Protein AF-M1ZYV8-F1 (afdb_monomer)

Sequence (77 aa):
MYSSRPQVNSGYVDLINAIILRAVQDARLERLSLNSSKVNKEGIKTKAEQFLDSEEFEYLCECVGKDWSEIRRLTLN

pLDDT: mean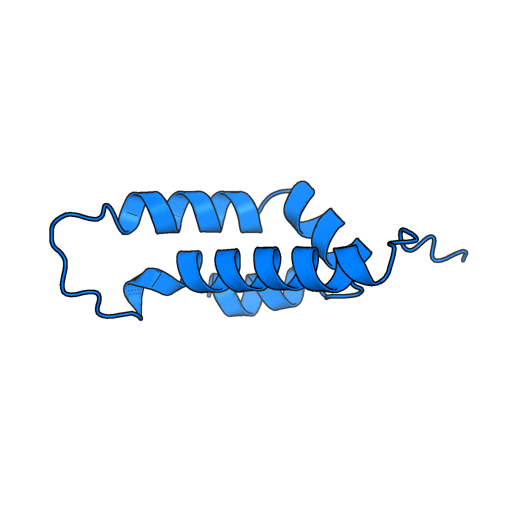 82.99, std 14.88, range [41.09, 95.94]

Organism: NCBI:txid1232189

Radius of gyration: 14.19 Å; Cα contacts (8 Å, |Δi|>4): 57; chains: 1; bounding box: 27×23×46 Å

Foldseek 3Di:
DPLPQPADDPVVLVVLVVVLVVLLCLLVVVPPPPVDPPDPSVVSNVVSLVVLVDPVNVSSCSNNVHDSVVSNVVRVD

Structure (mmCIF, N/CA/C/O backbone):
data_AF-M1ZYV8-F1
#
_entry.id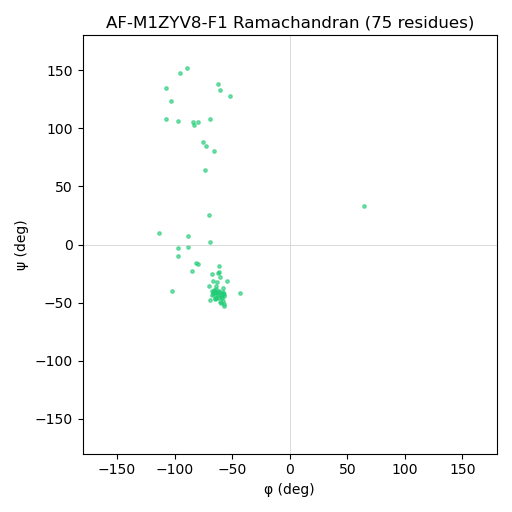   AF-M1ZYV8-F1
#
loop_
_atom_site.group_PDB
_atom_site.id
_atom_site.type_symbol
_atom_site.label_atom_id
_atom_site.label_alt_id
_atom_site.label_comp_id
_atom_site.label_asym_id
_atom_site.label_entity_id
_atom_site.label_seq_id
_atom_site.pdbx_PDB_ins_code
_atom_site.Cartn_x
_atom_site.Cartn_y
_atom_site.Cartn_z
_atom_site.occupancy
_atom_site.B_iso_or_equiv
_atom_site.auth_seq_id
_atom_site.auth_comp_id
_atom_site.auth_asym_id
_atom_site.auth_atom_id
_atom_site.pdbx_PDB_model_num
ATOM 1 N N . MET A 1 1 ? 9.273 10.111 -26.035 1.00 41.09 1 MET A N 1
ATOM 2 C CA . MET A 1 1 ? 9.322 10.082 -24.559 1.00 41.09 1 MET A CA 1
ATOM 3 C C . MET A 1 1 ? 9.775 8.694 -24.145 1.00 41.09 1 MET A C 1
ATOM 5 O O . MET A 1 1 ? 9.041 7.745 -24.382 1.00 41.09 1 MET A O 1
ATOM 9 N N . TYR A 1 2 ? 11.002 8.552 -23.641 1.00 42.94 2 TYR A N 1
ATOM 10 C CA . TYR A 1 2 ? 11.449 7.291 -23.046 1.00 42.94 2 TYR A CA 1
ATOM 11 C C . TYR A 1 2 ? 10.674 7.107 -21.739 1.00 42.94 2 TYR A C 1
ATOM 13 O O . TYR A 1 2 ? 10.881 7.856 -20.790 1.00 42.94 2 TYR A O 1
ATOM 21 N N . SER A 1 3 ? 9.729 6.166 -21.710 1.00 48.66 3 SER A N 1
ATOM 22 C CA . SER A 1 3 ? 9.142 5.702 -20.455 1.00 48.66 3 SER A CA 1
ATOM 23 C C . SER A 1 3 ? 10.189 4.803 -19.808 1.00 48.66 3 SER A C 1
ATOM 25 O O . SER A 1 3 ? 10.262 3.610 -20.096 1.00 48.66 3 SER A O 1
ATOM 27 N N . SER A 1 4 ? 11.074 5.405 -19.015 1.00 59.31 4 SER A N 1
ATOM 28 C CA . SER A 1 4 ? 12.082 4.700 -18.223 1.00 59.31 4 SER A CA 1
ATOM 29 C C . SER A 1 4 ? 11.400 4.011 -17.045 1.00 59.31 4 SER A C 1
ATOM 31 O O . SER A 1 4 ? 11.614 4.381 -15.897 1.00 59.31 4 SER A O 1
ATOM 33 N N . ARG A 1 5 ? 10.521 3.041 -17.323 1.00 59.62 5 ARG A N 1
ATOM 34 C CA . ARG A 1 5 ? 10.004 2.173 -16.267 1.00 59.62 5 ARG A CA 1
ATOM 35 C C . ARG A 1 5 ? 11.195 1.436 -15.650 1.00 59.62 5 ARG A C 1
ATOM 37 O O . ARG A 1 5 ? 12.017 0.918 -16.418 1.00 59.62 5 ARG A O 1
ATOM 44 N N . PRO A 1 6 ? 11.309 1.383 -14.314 1.00 68.12 6 PRO A N 1
ATOM 45 C CA . PRO A 1 6 ? 12.351 0.605 -13.662 1.00 68.12 6 PRO A CA 1
ATOM 46 C C . PRO A 1 6 ? 12.335 -0.830 -14.204 1.00 68.12 6 PRO A C 1
ATOM 48 O O . PRO A 1 6 ? 11.286 -1.472 -14.252 1.00 68.12 6 PRO A O 1
ATOM 51 N N . GLN A 1 7 ? 13.482 -1.334 -14.663 1.00 68.19 7 GLN A N 1
ATOM 52 C CA . GLN A 1 7 ? 13.587 -2.731 -15.080 1.00 68.19 7 GLN A CA 1
ATOM 53 C C . GLN A 1 7 ? 13.751 -3.599 -13.835 1.00 68.19 7 GLN A C 1
ATOM 55 O O . GLN A 1 7 ? 14.815 -3.628 -13.221 1.00 68.19 7 GLN A O 1
ATOM 60 N N . VAL A 1 8 ? 12.684 -4.300 -13.460 1.00 70.25 8 VAL A N 1
ATOM 61 C CA . VAL A 1 8 ? 12.647 -5.158 -12.272 1.00 70.25 8 VAL A CA 1
ATOM 62 C C . VAL A 1 8 ? 12.657 -6.624 -12.696 1.00 70.25 8 VAL A C 1
ATOM 64 O O . VAL A 1 8 ? 11.938 -7.023 -13.611 1.00 70.25 8 VAL A O 1
ATOM 67 N N . ASN A 1 9 ? 13.480 -7.449 -12.042 1.00 79.38 9 ASN A N 1
ATOM 68 C CA . ASN A 1 9 ? 13.473 -8.895 -12.278 1.00 79.38 9 ASN A CA 1
ATOM 69 C C . ASN A 1 9 ? 12.103 -9.480 -11.891 1.00 79.38 9 ASN A C 1
ATOM 71 O O . ASN A 1 9 ? 11.562 -9.142 -10.841 1.00 79.38 9 ASN A O 1
ATOM 75 N N . SER A 1 10 ? 11.579 -10.392 -12.713 1.00 72.00 10 SER A N 1
ATOM 76 C CA . SER A 1 10 ? 10.302 -11.090 -12.504 1.00 72.00 10 SER A CA 1
ATOM 77 C C . SER A 1 10 ? 10.051 -11.573 -11.065 1.00 72.00 10 SER A C 1
ATOM 79 O O . SER A 1 10 ? 8.961 -11.358 -10.550 1.00 72.00 10 SER A O 1
ATOM 81 N N . GLY A 1 11 ? 11.054 -12.123 -10.367 1.00 75.38 11 GLY A N 1
ATOM 82 C CA . GLY A 1 11 ? 10.883 -12.588 -8.981 1.00 75.38 11 GLY A CA 1
ATOM 83 C C . GLY A 1 11 ? 10.634 -11.470 -7.958 1.00 75.38 11 GLY A C 1
ATOM 84 O O . GLY A 1 11 ? 10.006 -11.700 -6.927 1.00 75.38 11 GLY A O 1
ATOM 85 N N . TYR A 1 12 ? 11.081 -10.244 -8.239 1.00 85.31 12 TYR A N 1
ATOM 86 C CA . TYR A 1 12 ? 10.801 -9.082 -7.392 1.00 85.31 12 TYR A CA 1
ATOM 87 C C . TYR A 1 12 ? 9.456 -8.435 -7.717 1.00 85.31 12 TYR A C 1
ATOM 89 O O . TYR A 1 12 ? 8.877 -7.808 -6.839 1.00 85.31 12 TYR A O 1
ATOM 97 N N . VAL A 1 13 ? 8.918 -8.624 -8.926 1.00 89.19 13 VAL A N 1
ATOM 98 C CA . VAL A 1 13 ? 7.582 -8.122 -9.286 1.00 89.19 13 VAL A CA 1
ATOM 99 C C . VAL A 1 13 ? 6.518 -8.720 -8.364 1.00 89.19 13 VAL A C 1
ATOM 101 O O . VAL A 1 13 ? 5.689 -7.987 -7.828 1.00 89.19 13 VAL A O 1
ATOM 104 N N . ASP A 1 14 ? 6.575 -10.029 -8.111 1.00 88.88 14 ASP A N 1
ATOM 105 C CA . ASP A 1 14 ? 5.635 -10.705 -7.208 1.00 88.88 14 ASP A CA 1
ATOM 106 C C . ASP A 1 14 ? 5.772 -10.221 -5.761 1.00 88.88 14 ASP A C 1
ATOM 108 O O . ASP A 1 14 ? 4.771 -9.978 -5.084 1.00 88.88 14 ASP A O 1
ATOM 112 N N . LEU A 1 15 ? 7.009 -10.009 -5.302 1.00 92.12 15 LEU A N 1
ATOM 113 C CA . LEU A 1 15 ? 7.276 -9.472 -3.970 1.00 92.12 15 LEU A CA 1
ATOM 114 C C . LEU A 1 15 ? 6.734 -8.044 -3.816 1.00 92.12 15 LEU A C 1
ATOM 116 O O . LEU A 1 15 ? 6.058 -7.748 -2.832 1.00 92.12 15 LEU A O 1
ATOM 120 N N . ILE A 1 16 ? 6.983 -7.173 -4.793 1.00 93.69 16 ILE A N 1
ATOM 121 C CA . ILE A 1 16 ? 6.492 -5.791 -4.785 1.00 93.69 16 ILE A CA 1
ATOM 122 C C . ILE A 1 16 ? 4.960 -5.772 -4.810 1.00 93.69 16 ILE A C 1
ATOM 124 O O . ILE A 1 16 ? 4.334 -5.057 -4.027 1.00 93.69 16 ILE A O 1
ATOM 128 N N . ASN A 1 17 ? 4.337 -6.619 -5.634 1.00 92.94 17 ASN A N 1
ATOM 129 C CA . ASN A 1 17 ? 2.886 -6.784 -5.643 1.00 92.94 17 ASN A CA 1
ATOM 130 C C . ASN A 1 17 ? 2.345 -7.214 -4.271 1.00 92.94 17 ASN A C 1
ATOM 132 O O . ASN A 1 17 ? 1.333 -6.675 -3.822 1.00 92.94 17 ASN A O 1
ATOM 136 N N . ALA A 1 18 ? 3.013 -8.146 -3.588 1.00 92.88 18 ALA A N 1
ATOM 137 C CA . ALA A 1 18 ? 2.620 -8.585 -2.253 1.00 92.88 18 ALA A CA 1
ATOM 138 C C . ALA A 1 18 ? 2.738 -7.462 -1.208 1.00 92.88 18 ALA A C 1
ATOM 140 O O . ALA A 1 18 ? 1.835 -7.306 -0.384 1.00 92.88 18 ALA A O 1
ATOM 141 N N . ILE A 1 19 ? 3.800 -6.650 -1.269 1.00 93.81 19 ILE A N 1
ATOM 142 C CA . ILE A 1 19 ? 3.994 -5.480 -0.394 1.00 93.81 19 ILE A CA 1
ATOM 143 C C . ILE A 1 19 ? 2.858 -4.469 -0.593 1.00 93.81 19 ILE A C 1
ATOM 145 O O . ILE A 1 19 ? 2.213 -4.069 0.378 1.00 93.81 19 ILE A O 1
ATOM 149 N N . ILE A 1 20 ? 2.555 -4.118 -1.847 1.00 94.44 20 ILE A N 1
ATOM 150 C CA . ILE A 1 20 ? 1.464 -3.196 -2.198 1.00 94.44 20 ILE A CA 1
ATOM 151 C C . ILE A 1 20 ? 0.122 -3.723 -1.675 1.00 94.44 20 ILE A C 1
ATOM 153 O O . ILE A 1 20 ? -0.628 -2.996 -1.023 1.00 94.44 20 ILE A O 1
ATOM 157 N N . LEU A 1 21 ? -0.184 -5.002 -1.920 1.00 93.38 21 LEU A N 1
ATOM 158 C CA . LEU A 1 21 ? -1.426 -5.624 -1.454 1.00 93.38 21 LEU A CA 1
ATOM 159 C C . LEU A 1 21 ? -1.534 -5.613 0.071 1.00 93.38 21 LEU A C 1
ATOM 161 O O . LEU A 1 21 ? -2.615 -5.348 0.603 1.00 93.38 21 LEU A O 1
ATOM 165 N N . ARG A 1 22 ? -0.430 -5.879 0.776 1.00 92.75 22 ARG A N 1
ATOM 166 C CA . ARG A 1 22 ? -0.413 -5.882 2.237 1.00 92.75 22 ARG A CA 1
ATOM 167 C C . ARG A 1 22 ? -0.683 -4.493 2.805 1.00 92.75 22 ARG A C 1
ATOM 169 O O . ARG A 1 22 ? -1.539 -4.371 3.675 1.00 92.75 22 ARG A O 1
ATOM 176 N N . ALA A 1 23 ? -0.027 -3.462 2.277 1.00 93.19 23 ALA A N 1
ATOM 177 C CA . ALA A 1 23 ? -0.253 -2.080 2.693 1.00 93.19 23 ALA A CA 1
ATOM 178 C C . ALA A 1 23 ? -1.722 -1.662 2.527 1.00 93.19 23 ALA A C 1
ATOM 180 O O . ALA A 1 23 ? -2.324 -1.104 3.441 1.00 93.19 23 ALA A O 1
ATOM 181 N N . VAL A 1 24 ? -2.340 -2.016 1.396 1.00 93.06 24 VAL A N 1
ATOM 182 C CA . VAL A 1 24 ? -3.764 -1.743 1.146 1.00 93.06 24 VAL A CA 1
ATOM 183 C C . VAL A 1 24 ? -4.670 -2.476 2.141 1.00 93.06 24 VAL A C 1
ATOM 185 O O . VAL A 1 24 ? -5.662 -1.917 2.608 1.00 93.06 24 VAL A O 1
ATOM 188 N N . GLN A 1 25 ? -4.356 -3.729 2.477 1.00 90.44 25 GLN A N 1
ATOM 189 C CA . GLN A 1 25 ? -5.110 -4.488 3.480 1.00 90.44 25 GLN A CA 1
ATOM 190 C C . GLN A 1 25 ? -4.977 -3.882 4.881 1.00 90.44 25 GLN A C 1
ATOM 192 O O . GLN A 1 25 ? -5.974 -3.798 5.598 1.00 90.44 25 GLN A O 1
ATOM 197 N N . ASP A 1 26 ? -3.774 -3.445 5.250 1.00 90.88 26 ASP A N 1
ATOM 198 C CA . ASP A 1 26 ? -3.482 -2.848 6.554 1.00 90.88 26 ASP A CA 1
ATOM 199 C C . ASP A 1 26 ? -4.112 -1.456 6.716 1.00 90.88 26 ASP A C 1
ATOM 201 O O . ASP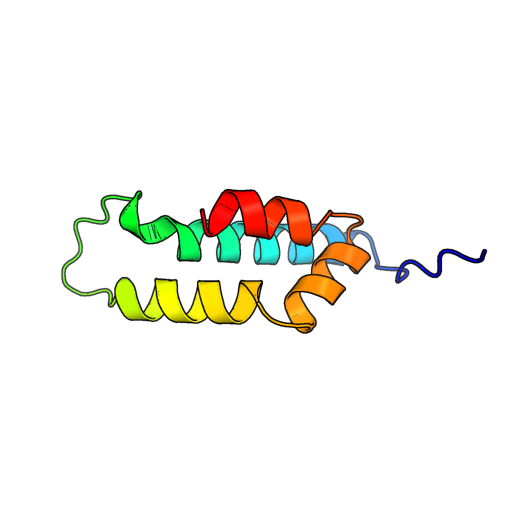 A 1 26 ? -4.638 -1.143 7.781 1.00 90.88 26 ASP A O 1
ATOM 205 N N . ALA A 1 27 ? -4.177 -0.647 5.658 1.00 90.38 27 ALA A N 1
ATOM 206 C CA . ALA A 1 27 ? -4.920 0.616 5.688 1.00 90.38 27 ALA A CA 1
ATOM 207 C C . ALA A 1 27 ? -6.440 0.384 5.829 1.00 90.38 27 ALA A C 1
ATOM 209 O O . ALA A 1 27 ? -7.154 1.148 6.474 1.00 90.38 27 ALA A O 1
ATOM 210 N N . ARG A 1 28 ? -6.947 -0.732 5.288 1.00 87.44 28 ARG A N 1
ATOM 211 C CA . ARG A 1 28 ? -8.365 -1.126 5.361 1.00 87.44 28 ARG A CA 1
ATOM 212 C C . ARG A 1 28 ? -8.722 -1.947 6.602 1.00 87.44 28 ARG A C 1
ATOM 214 O O . ARG A 1 28 ? -9.845 -2.448 6.679 1.00 87.44 28 ARG A O 1
ATOM 221 N N . LEU A 1 29 ? -7.809 -2.116 7.560 1.00 77.00 29 LEU A N 1
ATOM 222 C CA . LEU A 1 29 ? -7.930 -3.098 8.646 1.00 77.00 29 LEU A CA 1
ATOM 223 C C . LEU A 1 29 ? -9.147 -2.876 9.564 1.00 77.00 29 LEU A C 1
ATOM 225 O O . LEU A 1 29 ? -9.605 -3.823 10.198 1.00 77.00 29 LEU A O 1
ATOM 229 N N . GLU A 1 30 ? -9.746 -1.682 9.576 1.00 61.22 30 GLU A N 1
ATOM 230 C CA . GLU A 1 30 ? -11.043 -1.429 10.229 1.00 61.22 30 GLU A CA 1
ATOM 231 C C . GLU A 1 30 ? -12.204 -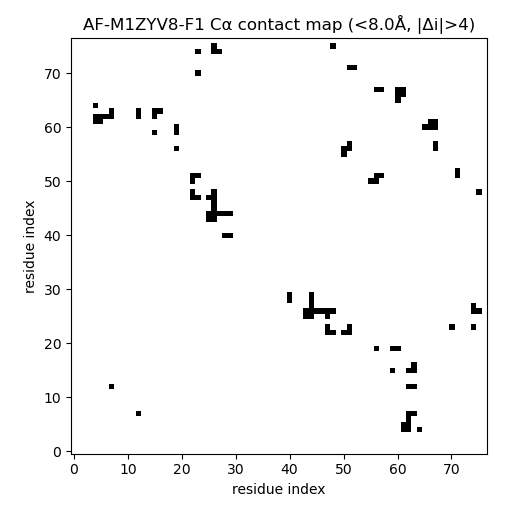2.255 9.641 1.00 61.22 30 GLU A C 1
ATOM 233 O O . GLU A 1 30 ? -13.160 -2.551 10.354 1.00 61.22 30 GLU A O 1
ATOM 238 N N . ARG A 1 31 ? -12.115 -2.712 8.381 1.00 55.12 31 ARG A N 1
ATOM 239 C CA . ARG A 1 31 ? -13.101 -3.626 7.769 1.00 55.12 31 ARG A CA 1
ATOM 240 C C . ARG A 1 31 ? -12.892 -5.097 8.141 1.00 55.12 31 ARG A C 1
ATOM 242 O O . ARG A 1 31 ? -13.799 -5.903 7.944 1.00 55.12 31 ARG A O 1
ATOM 249 N N . LEU A 1 32 ? -11.725 -5.473 8.669 1.00 54.03 32 LEU A N 1
ATOM 250 C CA . LEU A 1 32 ? -11.429 -6.847 9.073 1.00 54.03 32 LEU A CA 1
ATOM 251 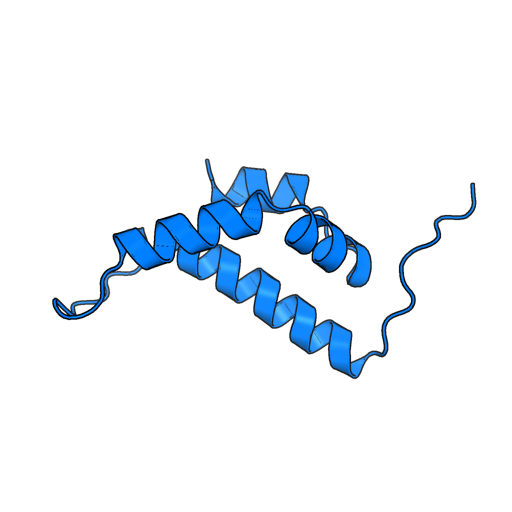C C . LEU A 1 32 ? -11.661 -6.991 10.580 1.00 54.03 32 LEU A C 1
ATOM 253 O O . LEU A 1 32 ? -10.876 -6.534 11.415 1.00 54.03 32 LEU A O 1
ATOM 257 N N . SER A 1 33 ? -12.759 -7.660 10.935 1.00 54.47 33 SER A N 1
ATOM 258 C CA . SER A 1 33 ? -13.078 -8.034 12.314 1.00 54.47 33 SER A CA 1
ATOM 259 C C . SER A 1 33 ? -12.060 -9.050 12.852 1.00 54.47 33 SER A C 1
ATOM 261 O O . SER A 1 33 ? -12.270 -10.260 12.853 1.00 54.47 33 SER A O 1
ATOM 263 N N . LEU A 1 34 ? -10.896 -8.566 13.277 1.00 57.12 34 LEU A N 1
ATOM 264 C CA . LEU A 1 34 ? -9.947 -9.345 14.064 1.00 57.12 34 LEU A CA 1
ATOM 265 C C . LEU A 1 34 ? -10.368 -9.248 15.534 1.00 57.12 34 LEU A C 1
ATOM 267 O O . LEU A 1 34 ? -10.160 -8.213 16.167 1.00 57.12 34 LEU A O 1
ATOM 271 N N . ASN A 1 35 ? -10.950 -10.315 16.081 1.00 58.66 35 ASN A N 1
ATOM 272 C CA . ASN A 1 35 ? -11.426 -10.423 17.473 1.00 58.66 35 ASN A CA 1
ATOM 273 C C . ASN A 1 35 ? -10.296 -10.480 18.530 1.00 58.66 35 ASN A C 1
ATOM 275 O O . ASN A 1 35 ? -10.467 -11.036 19.610 1.00 58.66 35 ASN A O 1
ATOM 279 N N . SER A 1 36 ? -9.115 -9.936 18.229 1.00 58.94 36 SER A N 1
ATOM 280 C CA . SER A 1 36 ? -7.943 -9.970 19.105 1.00 58.94 36 SER A CA 1
ATOM 281 C C . SER A 1 36 ? -7.693 -8.588 19.702 1.00 58.94 36 SER A C 1
ATOM 283 O O . SER A 1 36 ? -7.224 -7.680 19.019 1.00 58.94 36 SER A O 1
ATOM 285 N N . SER A 1 37 ? -7.967 -8.439 20.997 1.00 60.88 37 SER A N 1
ATOM 286 C CA . SER A 1 37 ? -7.713 -7.232 21.799 1.00 60.88 37 SER A CA 1
ATOM 287 C C . SER A 1 37 ? -6.223 -6.943 22.052 1.00 60.88 37 SER A C 1
ATOM 289 O O . SER A 1 37 ? -5.895 -5.977 22.733 1.00 60.88 37 SER A O 1
ATOM 291 N N . LYS A 1 38 ? -5.307 -7.759 21.509 1.00 68.69 38 LYS A N 1
ATOM 292 C CA . LYS A 1 38 ? -3.851 -7.620 21.701 1.00 68.69 38 LYS A CA 1
ATOM 293 C C . LYS A 1 38 ? -3.130 -6.883 20.569 1.00 68.69 38 LYS A C 1
ATOM 295 O O . LYS A 1 38 ? -1.949 -6.586 20.711 1.00 68.69 38 LYS A O 1
ATOM 300 N N . VAL A 1 39 ? -3.798 -6.613 19.447 1.00 73.62 39 VAL A N 1
ATOM 301 C CA . VAL A 1 39 ? -3.177 -5.972 18.278 1.00 73.62 3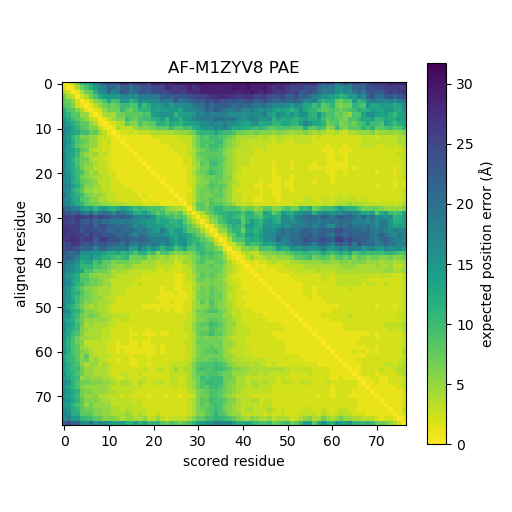9 VAL A CA 1
ATOM 302 C C . VAL A 1 39 ? -3.596 -4.508 18.211 1.00 73.62 39 VAL A C 1
ATOM 304 O O . VAL A 1 39 ? -4.787 -4.209 18.143 1.00 73.62 39 VAL A O 1
ATOM 307 N N . ASN A 1 40 ? -2.618 -3.597 18.192 1.00 81.88 40 ASN A N 1
ATOM 308 C CA . ASN A 1 40 ? -2.860 -2.171 17.981 1.00 81.88 40 ASN A CA 1
ATOM 309 C C . ASN A 1 40 ? -3.229 -1.909 16.508 1.00 81.88 40 ASN A C 1
ATOM 311 O O . ASN A 1 40 ? -2.366 -1.610 15.683 1.00 81.88 40 ASN A O 1
ATOM 315 N N . LYS A 1 41 ? -4.515 -2.075 16.182 1.00 80.81 41 LYS A N 1
ATOM 316 C CA . LYS A 1 41 ? -5.054 -1.913 14.823 1.00 80.81 41 LYS A CA 1
ATOM 317 C C . LYS A 1 41 ? -4.873 -0.496 14.289 1.00 80.81 41 LYS A C 1
ATOM 319 O O . LYS A 1 41 ? -4.527 -0.337 13.126 1.00 80.81 41 LYS A O 1
ATOM 324 N N . GLU A 1 42 ? -5.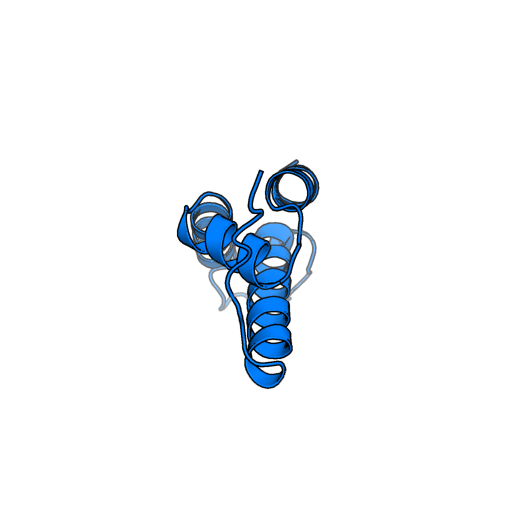071 0.501 15.144 1.00 85.00 42 GLU A N 1
ATOM 325 C CA . GLU A 1 42 ? -4.936 1.913 14.787 1.00 85.00 42 GLU A CA 1
ATOM 326 C C . GLU A 1 42 ? -3.492 2.234 14.397 1.00 85.00 42 GLU A C 1
ATOM 328 O O . GLU A 1 42 ? -3.246 2.768 13.324 1.00 85.00 42 GLU A O 1
ATOM 333 N N . GLY A 1 43 ? -2.515 1.764 15.180 1.00 88.50 43 GLY A N 1
ATOM 334 C CA . GLY A 1 43 ? -1.101 1.930 14.842 1.00 88.50 43 GLY A CA 1
ATOM 335 C C . GLY A 1 43 ? -0.679 1.228 13.543 1.00 88.50 43 GLY A C 1
ATOM 336 O O . GLY A 1 43 ? 0.203 1.723 12.844 1.00 88.50 43 GLY A O 1
ATOM 337 N N . ILE A 1 44 ? -1.293 0.089 13.203 1.00 88.56 44 ILE A N 1
ATOM 338 C CA . ILE A 1 44 ? -1.063 -0.590 11.915 1.00 88.56 44 ILE A CA 1
ATOM 339 C C . ILE A 1 44 ? -1.657 0.230 10.770 1.00 88.56 44 ILE A C 1
ATOM 341 O O . ILE A 1 44 ? -0.959 0.487 9.790 1.00 88.56 44 ILE A O 1
ATOM 345 N N . LYS A 1 45 ? -2.909 0.675 10.921 1.00 90.31 45 LYS A N 1
ATOM 346 C CA . LYS A 1 45 ? -3.608 1.501 9.935 1.00 90.31 45 LYS A CA 1
ATOM 347 C C . LYS A 1 45 ? -2.826 2.780 9.644 1.00 90.31 45 LYS A C 1
ATOM 349 O O . LYS A 1 45 ? -2.462 3.003 8.498 1.00 90.31 45 LYS A O 1
ATOM 354 N N . THR A 1 46 ? -2.454 3.544 10.672 1.00 91.75 46 THR A N 1
ATOM 355 C CA . THR A 1 4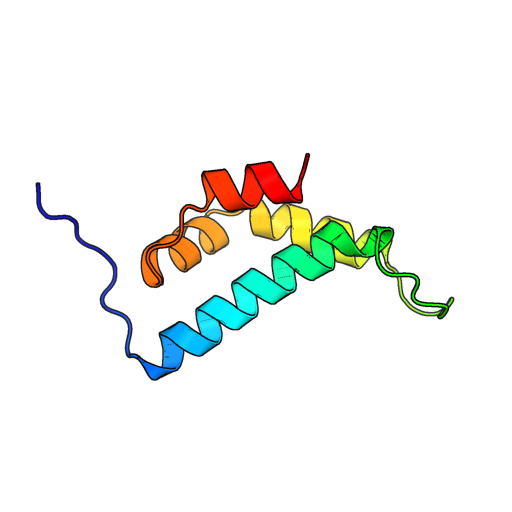6 ? -1.691 4.793 10.510 1.00 91.75 46 THR A CA 1
ATOM 356 C C . THR A 1 46 ? -0.372 4.577 9.771 1.00 91.75 46 THR A C 1
ATOM 358 O O . THR A 1 46 ? -0.025 5.359 8.892 1.00 91.75 46 THR A O 1
ATOM 361 N N . LYS A 1 47 ? 0.370 3.508 10.084 1.00 92.75 47 LYS A N 1
ATOM 362 C CA . LYS A 1 47 ? 1.621 3.196 9.373 1.00 92.75 47 LYS A CA 1
ATOM 363 C C . LYS A 1 47 ? 1.383 2.837 7.910 1.00 92.75 47 LYS A C 1
ATOM 365 O O . LYS A 1 47 ? 2.170 3.227 7.055 1.00 92.75 47 LYS A O 1
ATOM 370 N N . ALA A 1 48 ? 0.321 2.090 7.626 1.00 93.12 48 ALA A N 1
ATOM 371 C CA . ALA A 1 48 ? -0.039 1.733 6.264 1.00 93.12 48 ALA A CA 1
ATOM 372 C C . ALA A 1 48 ? -0.469 2.963 5.455 1.00 93.12 48 ALA A C 1
ATOM 374 O O . ALA A 1 48 ? -0.027 3.118 4.325 1.00 93.12 48 ALA A O 1
ATOM 375 N N . GLU A 1 49 ? -1.257 3.865 6.040 1.00 93.88 49 GLU A N 1
ATOM 376 C CA . GLU A 1 49 ? -1.642 5.138 5.416 1.00 93.88 49 GLU A CA 1
ATOM 377 C C . GLU A 1 49 ? -0.414 6.014 5.126 1.00 93.88 49 GLU A C 1
ATOM 379 O O . GLU A 1 49 ? -0.246 6.468 3.999 1.00 93.88 49 GLU A O 1
ATOM 384 N N . GLN A 1 50 ? 0.504 6.155 6.091 1.00 95.50 50 GLN A N 1
ATOM 385 C CA . GLN A 1 50 ? 1.775 6.867 5.896 1.00 95.50 50 GLN A CA 1
ATOM 386 C C . GLN A 1 50 ? 2.618 6.267 4.768 1.00 95.50 50 GLN A C 1
ATOM 388 O O . GLN A 1 50 ? 3.223 6.998 3.988 1.00 95.50 50 GLN A O 1
ATOM 393 N N . PHE A 1 51 ? 2.664 4.938 4.673 1.00 95.94 51 PHE A N 1
ATOM 394 C CA . PHE A 1 51 ? 3.371 4.263 3.592 1.00 95.94 51 PHE A CA 1
ATOM 395 C C . PHE A 1 51 ? 2.689 4.488 2.237 1.00 95.94 51 PHE A C 1
ATOM 397 O O . PHE A 1 51 ? 3.375 4.795 1.269 1.00 95.94 51 PHE A O 1
ATOM 404 N N . LEU A 1 52 ? 1.356 4.407 2.160 1.00 95.25 52 LEU A N 1
ATOM 405 C CA . LEU A 1 52 ? 0.594 4.676 0.932 1.00 95.25 52 LEU A CA 1
ATOM 406 C C . LEU A 1 52 ? 0.742 6.124 0.432 1.00 95.25 52 LEU A C 1
ATOM 408 O O . LEU A 1 52 ? 0.570 6.369 -0.760 1.00 95.25 52 LEU A O 1
ATOM 412 N N . ASP A 1 53 ? 1.060 7.060 1.326 1.00 95.00 53 ASP A N 1
ATOM 413 C CA . ASP A 1 53 ? 1.351 8.463 1.010 1.00 95.00 53 ASP A CA 1
ATOM 414 C C . ASP A 1 53 ? 2.836 8.728 0.679 1.00 95.00 53 ASP A C 1
ATOM 416 O O . ASP A 1 53 ? 3.203 9.866 0.384 1.00 95.00 53 ASP A O 1
ATOM 420 N N . SER A 1 54 ? 3.706 7.714 0.740 1.00 95.81 54 SER A N 1
ATOM 421 C CA . SER A 1 54 ? 5.154 7.878 0.566 1.00 95.81 54 SER A CA 1
ATOM 422 C C . SER A 1 54 ? 5.620 7.768 -0.891 1.00 95.81 54 SER A C 1
ATOM 424 O O . SER A 1 54 ? 5.063 7.013 -1.690 1.00 95.81 54 SER A O 1
ATOM 426 N N . GLU A 1 55 ? 6.729 8.443 -1.208 1.00 95.31 55 GLU A N 1
ATOM 427 C CA . GLU A 1 55 ? 7.430 8.308 -2.497 1.00 95.31 55 GLU A CA 1
ATOM 428 C C . GLU A 1 55 ? 7.932 6.872 -2.739 1.00 95.31 55 GLU A C 1
ATOM 430 O O . GLU A 1 55 ? 8.025 6.418 -3.878 1.00 95.31 55 GLU A O 1
ATOM 435 N N . GLU A 1 56 ? 8.218 6.119 -1.668 1.00 94.44 56 GLU A N 1
ATOM 436 C CA . GLU A 1 56 ? 8.589 4.704 -1.763 1.00 94.44 56 GLU A CA 1
ATOM 437 C C . GLU A 1 56 ? 7.447 3.881 -2.371 1.00 94.44 56 GLU A C 1
ATOM 439 O O . GLU A 1 56 ? 7.673 3.052 -3.253 1.00 94.44 56 GLU A O 1
ATOM 444 N N . PHE A 1 57 ? 6.207 4.128 -1.949 1.00 95.69 57 PHE A N 1
ATOM 445 C CA . PHE A 1 57 ? 5.046 3.432 -2.489 1.00 95.69 57 PHE A CA 1
ATOM 446 C C . PHE A 1 57 ? 4.771 3.792 -3.954 1.00 95.69 57 PHE A C 1
ATOM 448 O O . PHE A 1 57 ? 4.457 2.903 -4.753 1.00 95.69 57 PHE A O 1
ATOM 455 N N . GLU A 1 58 ? 4.930 5.065 -4.322 1.00 95.50 58 GLU A N 1
ATOM 456 C CA . GLU A 1 58 ? 4.864 5.514 -5.717 1.00 95.50 58 GLU A CA 1
ATOM 457 C C . GLU A 1 58 ? 5.894 4.768 -6.578 1.00 95.50 58 GLU A C 1
ATOM 459 O O . GLU A 1 58 ? 5.524 4.120 -7.561 1.00 95.50 58 GLU A O 1
ATOM 464 N N . TYR A 1 59 ? 7.156 4.738 -6.145 1.00 93.38 59 TYR A N 1
ATOM 465 C CA . TYR A 1 59 ? 8.230 4.025 -6.837 1.00 93.38 59 TYR A CA 1
ATOM 466 C C . TYR A 1 59 ? 7.952 2.520 -6.990 1.00 93.38 59 TYR A C 1
ATOM 468 O O . TYR A 1 59 ? 8.177 1.931 -8.053 1.00 93.38 59 TYR A O 1
ATOM 476 N N . LEU A 1 60 ? 7.428 1.872 -5.946 1.00 94.00 60 LEU A N 1
ATOM 477 C CA . LEU A 1 60 ? 7.050 0.459 -6.002 1.00 94.00 60 LEU A CA 1
ATOM 478 C C . LEU A 1 60 ? 5.922 0.211 -7.007 1.00 94.00 60 LEU A C 1
ATOM 480 O O . LEU A 1 60 ? 5.953 -0.789 -7.724 1.00 94.00 60 LEU A O 1
ATOM 484 N N . CYS A 1 61 ? 4.947 1.113 -7.104 1.00 94.69 61 CYS A N 1
ATOM 485 C CA . CYS A 1 61 ? 3.893 1.016 -8.106 1.00 94.69 61 CYS A CA 1
ATOM 486 C C . CYS A 1 61 ? 4.447 1.176 -9.527 1.00 94.69 61 CYS A C 1
ATOM 488 O O . CYS A 1 61 ? 4.088 0.385 -10.402 1.00 94.69 61 CYS A O 1
ATOM 490 N N . GLU A 1 62 ? 5.368 2.115 -9.757 1.00 93.31 62 GLU A N 1
ATOM 491 C CA . GLU A 1 62 ? 6.042 2.283 -11.051 1.00 93.31 62 GLU A CA 1
ATOM 492 C C . GLU A 1 62 ? 6.814 1.026 -11.472 1.00 93.31 62 GLU A C 1
ATOM 494 O O . GLU A 1 62 ? 6.702 0.583 -12.620 1.00 93.31 62 GLU A O 1
ATOM 499 N N . CYS A 1 63 ? 7.530 0.409 -10.526 1.00 91.44 63 CYS A N 1
ATOM 500 C CA . CYS A 1 63 ? 8.277 -0.837 -10.706 1.00 91.44 63 CYS A CA 1
ATOM 501 C C . CYS A 1 63 ? 7.427 -1.996 -11.248 1.00 91.44 63 CYS A C 1
ATOM 503 O O . CYS A 1 63 ? 7.937 -2.854 -11.969 1.00 91.44 63 CYS A O 1
ATOM 505 N N . VAL A 1 64 ? 6.135 -2.032 -10.908 1.00 92.81 64 VAL A N 1
ATOM 506 C CA . VAL A 1 64 ? 5.203 -3.088 -11.341 1.00 92.81 64 VAL A CA 1
ATOM 507 C C . VAL A 1 64 ? 4.102 -2.583 -12.276 1.00 92.81 64 VAL A C 1
ATOM 509 O O . VAL A 1 64 ? 3.164 -3.319 -12.582 1.00 92.81 64 VAL A O 1
ATOM 512 N N . GLY A 1 65 ? 4.205 -1.339 -12.755 1.00 91.00 65 GLY A N 1
ATOM 513 C CA . GLY A 1 65 ? 3.251 -0.737 -13.686 1.00 91.00 65 GLY A CA 1
ATOM 514 C C . GLY A 1 65 ? 1.838 -0.547 -13.122 1.00 91.00 65 GLY A C 1
ATOM 515 O O . GLY A 1 65 ? 0.872 -0.669 -13.875 1.00 91.00 65 GLY A O 1
ATOM 516 N N . LYS A 1 66 ? 1.705 -0.281 -11.819 1.00 91.19 66 LYS A N 1
ATOM 517 C CA . LYS A 1 66 ? 0.434 0.037 -11.152 1.00 91.19 66 LYS A CA 1
ATOM 518 C C . LYS A 1 66 ? 0.228 1.545 -11.034 1.00 91.19 66 LYS A C 1
ATOM 520 O O . LYS A 1 66 ? 1.181 2.293 -10.854 1.00 91.19 66 LYS A O 1
ATOM 525 N N . ASP A 1 67 ? -1.031 1.973 -11.089 1.00 93.94 67 ASP A N 1
ATOM 526 C CA . ASP A 1 67 ? -1.414 3.360 -10.827 1.00 93.94 67 ASP A CA 1
ATOM 527 C C . ASP A 1 67 ? -1.544 3.581 -9.312 1.00 93.94 67 ASP A C 1
ATOM 529 O O . ASP A 1 67 ? -2.515 3.155 -8.677 1.00 93.94 67 ASP A O 1
ATOM 533 N N . TRP A 1 68 ? -0.532 4.219 -8.720 1.00 93.31 68 TRP A N 1
ATOM 534 C CA . TRP A 1 68 ? -0.510 4.498 -7.286 1.00 93.31 68 TRP A CA 1
ATOM 535 C C . TRP A 1 68 ? -1.633 5.458 -6.872 1.00 93.31 68 TRP A C 1
ATOM 537 O O . TRP A 1 68 ? -2.225 5.283 -5.805 1.00 93.31 68 TRP A O 1
ATOM 547 N N . SER A 1 69 ? -1.970 6.433 -7.725 1.00 91.94 69 SER A N 1
ATOM 548 C CA . SER A 1 69 ? -3.003 7.435 -7.451 1.00 91.94 69 SER A CA 1
ATOM 549 C C . SER A 1 69 ? -4.381 6.783 -7.390 1.00 91.94 69 SER A C 1
ATOM 551 O O . SER A 1 69 ? -5.176 7.080 -6.493 1.00 91.94 69 SER A O 1
ATOM 553 N N . GLU A 1 70 ? -4.657 5.839 -8.293 1.00 94.75 70 GLU A N 1
ATOM 554 C 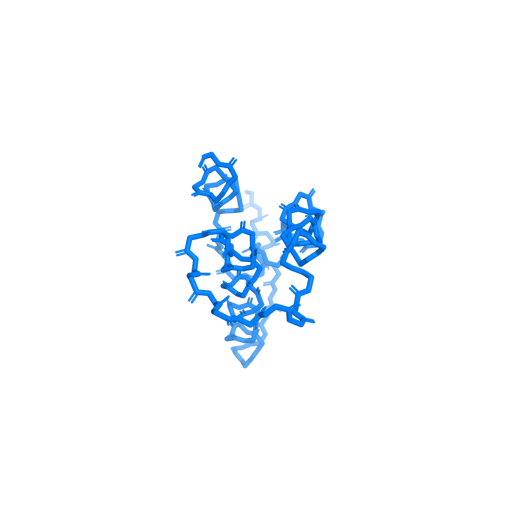CA . GLU A 1 70 ? -5.884 5.046 -8.254 1.00 94.75 70 GLU A CA 1
ATOM 555 C C . GLU A 1 70 ? -5.954 4.160 -7.002 1.00 94.75 70 GLU A C 1
ATOM 557 O O . GLU A 1 70 ? -6.981 4.156 -6.315 1.00 94.75 70 GLU A O 1
ATOM 562 N N . ILE A 1 71 ? -4.872 3.446 -6.665 1.00 93.12 71 ILE A N 1
ATOM 563 C CA . ILE A 1 71 ? -4.830 2.585 -5.472 1.00 93.12 71 ILE A CA 1
ATOM 564 C C . ILE A 1 71 ? -5.089 3.407 -4.210 1.00 93.12 71 ILE A C 1
ATOM 566 O O . ILE A 1 71 ? -5.918 3.018 -3.382 1.00 93.12 71 ILE A O 1
ATOM 570 N N . ARG A 1 72 ? -4.432 4.560 -4.083 1.00 91.69 72 ARG A N 1
ATOM 571 C CA . ARG A 1 72 ? -4.602 5.484 -2.963 1.00 91.69 72 ARG A CA 1
ATOM 572 C C . ARG A 1 72 ? -6.045 5.967 -2.857 1.00 91.69 72 ARG A C 1
ATOM 574 O O . ARG A 1 72 ? -6.666 5.815 -1.806 1.00 91.69 72 ARG A O 1
ATOM 581 N N . ARG A 1 73 ? -6.621 6.444 -3.967 1.00 92.62 73 ARG A N 1
ATOM 582 C CA . ARG A 1 73 ? -8.020 6.893 -4.041 1.00 92.62 73 ARG A CA 1
ATOM 583 C C . ARG A 1 73 ? -9.004 5.793 -3.638 1.00 92.62 73 ARG A C 1
ATOM 585 O O . ARG A 1 73 ? -10.024 6.084 -3.032 1.00 92.62 73 ARG A O 1
ATOM 592 N N . LEU A 1 74 ? -8.753 4.536 -3.986 1.00 90.62 74 LEU A N 1
ATOM 593 C CA . LEU A 1 74 ? -9.640 3.426 -3.619 1.00 90.62 74 LEU A CA 1
ATOM 594 C C . LEU A 1 74 ? -9.442 2.943 -2.177 1.00 90.62 74 LEU A C 1
ATOM 596 O O . LEU A 1 74 ? -10.273 2.187 -1.669 1.00 90.62 74 LEU A O 1
ATOM 600 N N . THR A 1 75 ? -8.324 3.289 -1.544 1.00 89.06 75 THR A N 1
ATOM 601 C CA . THR A 1 75 ? -7.928 2.744 -0.240 1.00 89.06 75 THR A CA 1
ATOM 602 C C . THR A 1 75 ? -8.194 3.712 0.905 1.00 89.06 75 THR A C 1
ATOM 604 O O . THR A 1 75 ? -8.649 3.255 1.948 1.00 89.06 75 THR A O 1
ATOM 607 N N . LEU A 1 76 ? -7.947 5.008 0.696 1.00 85.31 76 LEU A N 1
ATOM 608 C CA . LEU A 1 76 ? -8.059 6.056 1.718 1.00 85.31 76 LEU A CA 1
ATOM 609 C C . LEU A 1 76 ? -9.397 6.827 1.689 1.00 85.31 76 LEU A C 1
ATOM 611 O O . LEU A 1 76 ? -9.598 7.698 2.530 1.00 85.31 76 LEU A O 1
ATOM 615 N N . ASN A 1 77 ? -10.289 6.529 0.732 1.00 67.75 77 ASN A N 1
ATOM 616 C CA . ASN A 1 77 ? -11.640 7.114 0.635 1.00 67.75 77 ASN A CA 1
ATOM 617 C C . ASN A 1 77 ? -12.711 6.284 1.351 1.00 67.75 77 ASN A C 1
ATOM 619 O O . ASN A 1 77 ? -12.647 5.032 1.290 1.00 67.75 77 ASN A O 1
#

Mean predicted aligned error: 7.11 Å

Solvent-accessible surface area (backbone atoms only — not comparable to full-atom values): 4572 Å² total; per-residue (Å²): 132,86,80,79,61,57,89,64,59,72,78,52,44,57,51,48,51,50,52,56,53,48,36,51,50,35,43,41,40,90,78,52,89,68,94,54,94,84,60,66,58,68,65,45,21,54,53,21,47,56,43,66,73,31,71,67,42,45,52,50,20,47,46,66,75,46,64,48,69,59,52,42,59,71,54,80,102

Secondary structure (DSSP, 8-state):
---------HHHHHHHHHHHHHHHHHHTGGGS----TTS-HHHHHHHHHHHHTSHHHHHHHHHTT--HHHHHHHH--